Protein AF-A0A3C1IWG5-F1 (afdb_monomer)

Structure (mmCIF, N/CA/C/O backbone):
data_AF-A0A3C1IWG5-F1
#
_entry.id   AF-A0A3C1IWG5-F1
#
loop_
_atom_site.group_PDB
_atom_site.id
_atom_site.type_symbol
_atom_site.label_atom_id
_atom_site.label_alt_id
_atom_site.label_comp_id
_atom_site.label_asym_id
_atom_site.label_entity_id
_atom_site.label_seq_id
_atom_site.pdbx_PDB_ins_code
_atom_site.Cartn_x
_atom_site.Cartn_y
_atom_site.Cartn_z
_atom_site.occupancy
_atom_site.B_iso_or_equiv
_atom_site.auth_seq_id
_atom_site.auth_comp_id
_atom_site.auth_asym_id
_atom_site.auth_atom_id
_atom_site.pdbx_PDB_model_num
ATOM 1 N N . TYR A 1 1 ? -4.104 10.547 13.704 1.00 58.78 1 TYR A N 1
ATOM 2 C CA . TYR A 1 1 ? -3.253 9.460 13.173 1.00 58.78 1 TYR 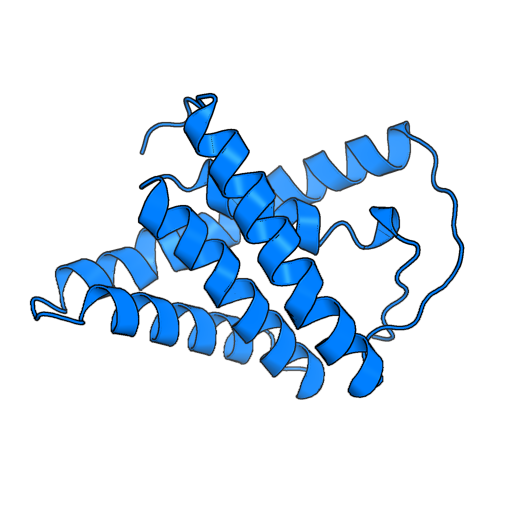A CA 1
ATOM 3 C C . TYR A 1 1 ? -1.861 9.579 13.776 1.00 58.78 1 TYR A C 1
ATOM 5 O O . TYR A 1 1 ? -1.406 10.699 13.954 1.00 58.78 1 TYR A O 1
ATOM 13 N N . THR A 1 2 ? -1.208 8.470 14.140 1.00 63.25 2 THR A N 1
ATOM 14 C CA . THR A 1 2 ? 0.189 8.490 14.616 1.00 63.25 2 THR A CA 1
ATOM 15 C C . THR A 1 2 ? 1.132 8.087 13.487 1.00 63.25 2 THR A C 1
ATOM 17 O O . THR A 1 2 ? 0.846 7.142 12.751 1.00 63.25 2 THR A O 1
ATOM 20 N N . PHE A 1 3 ? 2.248 8.803 13.368 1.00 70.25 3 PHE A N 1
ATOM 21 C CA . PHE A 1 3 ? 3.324 8.507 12.417 1.00 70.25 3 PHE A CA 1
ATOM 22 C C . PHE A 1 3 ? 4.405 7.597 13.021 1.00 70.25 3 PHE A C 1
ATOM 24 O O . PHE A 1 3 ? 5.320 7.177 12.319 1.00 70.25 3 PHE A O 1
ATOM 31 N N . ASN A 1 4 ? 4.295 7.252 14.309 1.00 82.56 4 ASN A N 1
ATOM 32 C CA . ASN A 1 4 ? 5.282 6.420 14.987 1.00 82.56 4 ASN A CA 1
ATOM 33 C C . ASN A 1 4 ? 5.183 4.976 14.496 1.00 82.56 4 ASN A C 1
ATOM 35 O O . ASN A 1 4 ? 4.190 4.287 14.757 1.00 82.56 4 ASN A O 1
ATOM 39 N N . LEU A 1 5 ? 6.230 4.517 13.817 1.00 89.31 5 LEU A N 1
ATOM 40 C CA . LEU A 1 5 ? 6.400 3.127 13.420 1.00 89.31 5 LEU A CA 1
ATOM 41 C C . LEU A 1 5 ? 7.056 2.336 14.547 1.00 89.31 5 LEU A C 1
ATOM 43 O O . LEU A 1 5 ? 8.046 2.760 15.138 1.00 89.31 5 LEU A O 1
ATOM 47 N N . ASN A 1 6 ? 6.515 1.157 14.828 1.00 93.00 6 ASN A N 1
ATOM 48 C CA . ASN A 1 6 ? 7.134 0.185 15.717 1.00 93.00 6 ASN A CA 1
ATOM 49 C C . ASN A 1 6 ? 7.491 -1.100 14.950 1.00 93.00 6 ASN A C 1
ATOM 51 O O . ASN A 1 6 ? 7.127 -1.296 13.789 1.00 93.00 6 ASN A O 1
ATOM 55 N N . LYS A 1 7 ? 8.189 -2.024 15.619 1.00 94.56 7 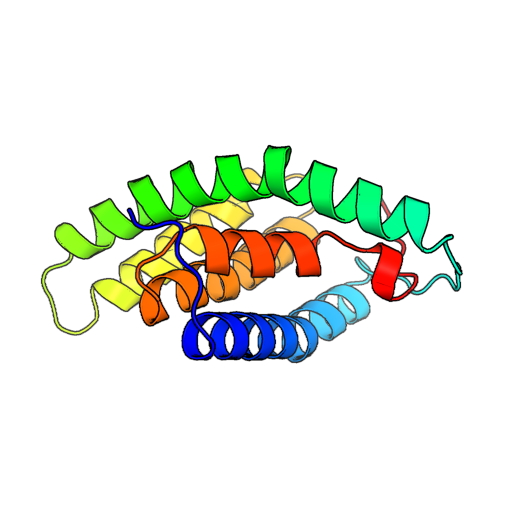LYS A N 1
ATOM 56 C CA . LYS A 1 7 ? 8.603 -3.301 15.014 1.00 94.56 7 LYS A CA 1
ATOM 57 C C . LYS A 1 7 ? 7.422 -4.141 14.504 1.00 94.56 7 LYS A C 1
ATOM 59 O O . LYS A 1 7 ? 7.587 -4.887 13.545 1.00 94.56 7 LYS A O 1
ATOM 64 N N . ARG A 1 8 ? 6.243 -4.048 15.132 1.00 95.62 8 ARG A N 1
ATOM 65 C CA . ARG A 1 8 ? 5.033 -4.756 14.685 1.00 95.62 8 ARG A CA 1
ATOM 66 C C . ARG A 1 8 ? 4.505 -4.162 13.381 1.00 95.62 8 ARG A C 1
ATOM 68 O O . ARG A 1 8 ? 4.152 -4.931 12.495 1.00 95.62 8 ARG A O 1
ATOM 75 N N . ASP A 1 9 ? 4.504 -2.840 13.243 1.00 96.56 9 ASP A N 1
ATOM 76 C CA . ASP A 1 9 ? 4.090 -2.173 12.005 1.00 96.56 9 ASP A CA 1
ATOM 77 C C . ASP A 1 9 ? 4.989 -2.593 10.837 1.00 96.56 9 ASP A C 1
ATOM 79 O O . ASP A 1 9 ? 4.483 -2.978 9.790 1.00 96.56 9 ASP A O 1
ATOM 83 N N . LEU A 1 10 ? 6.311 -2.623 11.041 1.00 96.62 10 LEU A N 1
ATOM 84 C CA . LEU A 1 10 ? 7.263 -3.066 10.015 1.00 96.62 10 LEU A CA 1
ATOM 85 C C . LEU A 1 10 ? 7.045 -4.528 9.604 1.00 96.62 10 LEU A C 1
ATOM 87 O O . LEU A 1 10 ? 7.087 -4.846 8.419 1.00 96.62 10 LEU A O 1
ATOM 91 N N . LYS A 1 11 ? 6.754 -5.420 10.562 1.00 97.62 11 LYS A N 1
ATOM 92 C CA . LYS A 1 11 ? 6.389 -6.813 10.251 1.00 97.62 11 LYS A CA 1
ATOM 93 C C . LYS A 1 11 ? 5.125 -6.891 9.397 1.00 97.62 11 LYS A C 1
ATOM 95 O O . LYS A 1 11 ? 5.074 -7.701 8.480 1.00 97.62 11 LYS A O 1
ATOM 100 N N . ILE A 1 12 ? 4.126 -6.056 9.688 1.00 98.00 12 ILE A N 1
ATOM 101 C CA . ILE A 1 12 ? 2.892 -5.990 8.898 1.00 98.00 12 ILE A CA 1
ATOM 102 C C . ILE A 1 12 ? 3.197 -5.480 7.486 1.00 98.00 12 ILE A C 1
ATOM 104 O O . ILE A 1 12 ? 2.732 -6.095 6.535 1.00 98.00 12 ILE A O 1
ATOM 108 N N . VAL A 1 13 ? 4.018 -4.434 7.333 1.00 97.75 13 VAL A N 1
ATOM 109 C CA . VAL A 1 13 ? 4.449 -3.939 6.012 1.00 97.75 13 VAL A CA 1
ATOM 110 C C . VAL A 1 13 ? 5.081 -5.063 5.193 1.00 97.75 13 VAL A C 1
ATOM 112 O O . VAL A 1 13 ? 4.642 -5.321 4.077 1.00 97.75 13 VAL A O 1
ATOM 115 N N . VAL A 1 14 ? 6.058 -5.776 5.761 1.00 97.31 14 VAL A N 1
ATOM 116 C CA . VAL A 1 14 ? 6.736 -6.884 5.071 1.00 97.31 14 VAL A CA 1
ATOM 117 C C . VAL A 1 14 ? 5.754 -8.000 4.716 1.00 97.31 14 VAL A C 1
ATOM 119 O O . VAL A 1 14 ? 5.748 -8.458 3.580 1.00 97.31 14 VAL A O 1
ATOM 122 N N . LEU A 1 15 ? 4.898 -8.420 5.651 1.00 98.31 15 LEU A N 1
ATOM 123 C CA . LEU A 1 15 ? 3.928 -9.491 5.414 1.00 98.31 15 LEU A CA 1
ATOM 124 C C . LEU A 1 15 ? 2.960 -9.145 4.276 1.00 98.31 15 LEU A C 1
ATOM 126 O O . LEU A 1 15 ? 2.722 -9.971 3.400 1.00 98.31 15 LEU A O 1
ATOM 130 N N . TYR A 1 16 ? 2.410 -7.931 4.283 1.00 98.25 16 TYR A N 1
ATOM 131 C CA . TYR A 1 16 ? 1.461 -7.487 3.266 1.00 98.25 16 TYR A CA 1
ATOM 132 C C . TYR A 1 16 ? 2.119 -7.268 1.910 1.00 98.25 16 TYR A C 1
ATOM 134 O O . TYR A 1 16 ? 1.532 -7.621 0.891 1.00 98.25 16 TYR A O 1
ATOM 142 N N . TYR A 1 17 ? 3.346 -6.753 1.893 1.00 96.81 17 TYR A N 1
ATOM 143 C CA . TYR A 1 17 ? 4.129 -6.645 0.673 1.00 96.81 17 TYR A CA 1
ATOM 144 C C . TYR A 1 17 ? 4.439 -8.017 0.064 1.00 96.81 17 TYR A C 1
ATOM 146 O O . TYR A 1 17 ? 4.185 -8.229 -1.117 1.00 96.81 17 TYR A O 1
ATOM 154 N N . LEU A 1 18 ? 4.920 -8.976 0.862 1.00 96.19 18 LEU A N 1
ATOM 155 C CA . LEU A 1 18 ? 5.183 -10.338 0.386 1.00 96.19 18 LEU A CA 1
ATOM 156 C C . LEU A 1 18 ? 3.898 -11.047 -0.052 1.00 96.19 18 LEU A C 1
ATOM 158 O O . LEU A 1 18 ? 3.903 -11.765 -1.048 1.00 96.19 18 LEU A O 1
ATOM 162 N N . GLY A 1 19 ? 2.792 -10.815 0.657 1.00 97.12 19 GLY A N 1
ATOM 163 C CA . GLY A 1 19 ? 1.475 -11.303 0.261 1.00 97.12 19 GLY A CA 1
ATOM 164 C C . GLY A 1 19 ? 1.041 -10.752 -1.098 1.00 97.12 19 GLY A C 1
ATOM 165 O O . GLY A 1 19 ? 0.590 -11.521 -1.944 1.00 97.12 19 GLY A O 1
ATOM 166 N N . PHE A 1 20 ? 1.230 -9.449 -1.337 1.00 95.75 20 PHE A N 1
ATOM 167 C CA . PHE A 1 20 ? 0.982 -8.865 -2.652 1.00 95.75 20 PHE A CA 1
ATOM 168 C C . PHE A 1 20 ? 1.920 -9.466 -3.693 1.00 95.75 20 PHE A C 1
ATOM 170 O O . PHE A 1 20 ? 1.448 -9.908 -4.730 1.00 95.75 20 PHE A O 1
ATOM 177 N N . ALA A 1 21 ? 3.224 -9.540 -3.425 1.00 93.75 21 ALA A N 1
ATOM 178 C CA . ALA A 1 21 ? 4.195 -10.092 -4.363 1.00 93.75 21 ALA A CA 1
ATOM 179 C C . ALA A 1 21 ? 3.827 -11.527 -4.786 1.00 93.75 21 ALA A C 1
ATOM 181 O O . ALA A 1 21 ? 3.905 -11.859 -5.964 1.00 93.75 21 ALA A O 1
ATOM 182 N N . ALA A 1 22 ? 3.339 -12.350 -3.855 1.00 95.44 22 ALA A N 1
ATOM 183 C CA . ALA A 1 22 ? 2.901 -13.718 -4.129 1.00 95.44 22 ALA A CA 1
ATOM 184 C C . ALA A 1 22 ? 1.628 -13.821 -4.994 1.00 95.44 22 ALA A C 1
ATOM 186 O O . ALA A 1 22 ? 1.383 -14.875 -5.575 1.00 95.44 22 ALA A O 1
ATOM 187 N N . VAL A 1 23 ? 0.813 -12.763 -5.083 1.00 95.69 23 VAL A N 1
ATOM 188 C CA . VAL A 1 23 ? -0.474 -12.774 -5.806 1.00 95.69 23 VAL A CA 1
ATOM 189 C C . VAL A 1 23 ? -0.450 -11.846 -7.022 1.00 95.69 23 VAL A C 1
ATOM 191 O O . VAL A 1 23 ? -0.726 -12.275 -8.140 1.00 95.69 23 VAL A O 1
ATOM 194 N N . GLY A 1 24 ? -0.100 -10.579 -6.817 1.00 93.19 24 GLY A N 1
ATOM 195 C CA . GLY A 1 24 ? -0.057 -9.532 -7.830 1.00 93.19 24 GLY A CA 1
ATOM 196 C C . GLY A 1 24 ? 1.009 -9.756 -8.900 1.00 93.19 24 GLY A C 1
ATOM 197 O O . GLY A 1 24 ? 0.717 -9.527 -10.069 1.00 93.19 24 GLY A O 1
ATOM 198 N N . ILE A 1 25 ? 2.205 -10.257 -8.550 1.00 91.25 25 ILE A N 1
ATOM 199 C CA . ILE A 1 25 ? 3.253 -10.512 -9.557 1.00 91.25 25 ILE A CA 1
ATOM 200 C C . ILE A 1 25 ? 2.840 -11.651 -10.503 1.00 91.25 25 ILE A C 1
ATOM 202 O O . ILE A 1 25 ? 2.837 -11.411 -11.712 1.00 91.25 25 ILE A O 1
ATOM 206 N N . PRO A 1 26 ? 2.427 -12.849 -10.028 1.00 92.50 26 PRO A N 1
ATOM 207 C CA . PRO A 1 26 ? 1.926 -13.889 -10.926 1.00 92.50 26 PRO A CA 1
ATOM 208 C C . PRO A 1 26 ? 0.729 -13.425 -11.757 1.00 92.50 26 PRO A C 1
ATOM 210 O O . PRO A 1 26 ? 0.697 -13.660 -12.961 1.00 92.50 26 PRO A O 1
ATOM 213 N N . LEU A 1 27 ? -0.231 -12.724 -11.144 1.00 93.06 27 LEU A N 1
ATOM 214 C CA . LEU A 1 27 ? -1.403 -12.206 -11.849 1.00 93.06 27 LEU A CA 1
ATOM 215 C C . LEU A 1 27 ? -1.016 -11.225 -12.963 1.00 93.06 27 LEU A C 1
ATOM 217 O O . LEU A 1 27 ? -1.537 -11.311 -14.075 1.00 93.06 27 LEU A O 1
ATOM 221 N N . GLY A 1 28 ? -0.089 -10.309 -12.689 1.00 91.94 28 GLY A N 1
ATOM 222 C CA . GLY A 1 28 ? 0.392 -9.352 -13.678 1.00 91.94 28 GLY A CA 1
ATOM 223 C C . GLY A 1 28 ? 1.188 -10.022 -14.791 1.00 91.94 28 GLY A C 1
ATOM 224 O O . GLY A 1 28 ? 1.024 -9.665 -15.953 1.00 91.94 28 GLY A O 1
ATOM 225 N N . TYR A 1 29 ? 1.993 -11.031 -14.461 1.00 90.81 29 TYR A N 1
ATOM 226 C CA . TYR A 1 29 ? 2.766 -11.780 -15.448 1.00 90.81 29 TYR A CA 1
ATOM 227 C C . TYR A 1 29 ? 1.863 -12.608 -16.374 1.00 90.81 29 TYR A C 1
ATOM 229 O O . TYR A 1 29 ? 1.934 -12.473 -17.592 1.00 90.81 29 TYR A O 1
ATOM 237 N N . PHE A 1 30 ? 0.950 -13.413 -15.818 1.00 93.38 30 PHE A N 1
ATOM 238 C CA . PHE A 1 30 ? 0.062 -14.268 -16.615 1.00 93.38 30 PHE A CA 1
ATOM 239 C C . PHE A 1 30 ? -1.001 -13.489 -17.401 1.00 93.38 30 PHE A C 1
ATOM 241 O O . PHE A 1 30 ? -1.490 -13.985 -18.412 1.00 93.38 30 PHE A O 1
ATOM 248 N N . SER A 1 31 ? -1.342 -12.267 -16.980 1.00 92.19 31 SER A N 1
ATOM 249 C CA . SER A 1 31 ? -2.192 -11.360 -17.769 1.00 92.19 31 SER A CA 1
ATOM 250 C C . SER A 1 31 ? -1.428 -10.603 -18.867 1.00 92.19 31 SER A C 1
ATOM 252 O O . SER A 1 31 ? -2.043 -9.889 -19.663 1.00 92.19 31 SER A O 1
ATOM 254 N N . GLY A 1 32 ? -0.097 -10.734 -18.922 1.00 89.50 32 GLY A N 1
ATOM 255 C CA . GLY A 1 32 ? 0.764 -10.013 -19.860 1.00 89.50 32 GLY A CA 1
ATOM 256 C C . GLY A 1 32 ? 0.867 -8.512 -19.574 1.00 89.50 32 GLY A C 1
ATOM 257 O O . GLY A 1 32 ? 1.091 -7.734 -20.496 1.00 89.50 32 GLY A O 1
ATOM 258 N N . TYR A 1 33 ? 0.615 -8.091 -18.332 1.00 88.00 33 TYR A N 1
ATOM 259 C CA . TYR A 1 33 ? 0.780 -6.701 -17.896 1.00 88.00 33 TYR A CA 1
ATOM 260 C C . TYR A 1 33 ? 2.200 -6.438 -17.371 1.00 88.00 33 TYR A C 1
ATOM 262 O O . TYR A 1 33 ? 2.782 -5.388 -17.621 1.00 88.00 33 TYR A O 1
ATOM 270 N N . ILE A 1 34 ? 2.771 -7.414 -16.659 1.00 87.38 34 ILE A N 1
ATOM 271 C CA . ILE A 1 34 ? 4.135 -7.371 -16.123 1.00 87.38 34 ILE A CA 1
ATOM 272 C C . ILE A 1 34 ? 5.068 -8.163 -17.035 1.00 87.38 34 ILE A C 1
ATOM 274 O O . ILE A 1 34 ? 4.842 -9.347 -17.286 1.00 87.38 34 ILE A O 1
ATOM 278 N N . HIS A 1 35 ? 6.167 -7.531 -17.437 1.00 81.12 35 HIS A N 1
ATOM 279 C CA . HIS A 1 35 ? 7.302 -8.182 -18.076 1.00 81.12 35 HIS A CA 1
ATOM 280 C C . HIS A 1 35 ? 8.555 -7.997 -17.221 1.00 81.12 35 HIS A C 1
ATOM 282 O O . HIS A 1 35 ? 8.723 -6.996 -16.526 1.00 81.12 35 HIS A O 1
ATOM 288 N N . PHE A 1 36 ? 9.444 -8.984 -17.251 1.00 80.81 36 PHE A N 1
ATOM 289 C CA . PHE A 1 36 ? 10.705 -8.909 -16.526 1.00 80.81 36 PHE A CA 1
ATOM 290 C C . PHE A 1 36 ? 11.801 -8.398 -17.462 1.00 80.81 36 PHE A C 1
ATOM 292 O O . PHE A 1 36 ? 12.120 -9.032 -18.464 1.00 80.81 36 PHE A O 1
ATOM 299 N N . GLU A 1 37 ? 12.382 -7.263 -17.103 1.00 73.50 37 GLU A N 1
ATOM 300 C CA . GLU A 1 37 ? 13.538 -6.642 -17.732 1.00 73.50 37 GLU A CA 1
ATOM 301 C C . GLU A 1 37 ? 14.656 -6.502 -16.701 1.00 73.50 37 GLU A C 1
ATOM 303 O O . GLU A 1 37 ? 14.525 -5.801 -15.700 1.00 73.50 37 GLU A O 1
ATOM 308 N N . PHE A 1 38 ? 15.797 -7.145 -16.928 1.00 71.56 38 PHE A N 1
ATOM 309 C CA . PHE A 1 38 ? 16.887 -7.082 -15.961 1.00 71.56 38 PHE A CA 1
ATOM 310 C C . PHE A 1 38 ? 17.608 -5.727 -16.027 1.00 71.56 38 PHE A C 1
ATOM 312 O O . PHE A 1 38 ? 18.474 -5.503 -16.872 1.00 71.56 38 PHE A O 1
ATOM 319 N N . ILE A 1 39 ? 17.254 -4.825 -15.109 1.00 74.00 39 ILE A N 1
ATOM 320 C CA . ILE A 1 39 ? 17.899 -3.523 -14.917 1.00 74.00 39 ILE A CA 1
ATOM 321 C C . ILE A 1 39 ? 18.407 -3.458 -13.478 1.00 74.00 39 ILE A C 1
ATOM 323 O O . ILE A 1 39 ? 17.637 -3.644 -12.538 1.00 74.00 39 ILE A O 1
ATOM 327 N N . LEU A 1 40 ? 19.698 -3.163 -13.303 1.00 80.00 40 LEU A N 1
ATOM 328 C CA . LEU A 1 40 ? 20.313 -2.918 -11.997 1.00 80.00 40 LEU A CA 1
ATOM 329 C C . LEU A 1 40 ? 20.466 -1.403 -11.778 1.00 80.00 40 LEU A C 1
ATOM 331 O O . LEU A 1 40 ? 21.494 -0.833 -12.154 1.00 80.00 40 LEU A O 1
ATOM 335 N N . PRO A 1 41 ? 19.453 -0.716 -11.218 1.00 81.81 41 PRO A N 1
ATOM 336 C CA . PRO A 1 41 ? 19.553 0.707 -10.916 1.00 81.81 41 PRO A CA 1
ATOM 337 C C . PRO A 1 41 ? 20.568 0.965 -9.798 1.00 81.81 41 PRO A C 1
ATOM 339 O O . PRO A 1 41 ? 20.819 0.116 -8.940 1.00 81.81 41 PRO A O 1
ATOM 342 N N . SER A 1 42 ? 21.113 2.180 -9.754 1.00 88.69 42 SER A N 1
ATOM 343 C CA . SER A 1 42 ? 21.965 2.582 -8.637 1.00 88.69 42 SER A CA 1
ATOM 344 C C . SER A 1 42 ? 21.167 2.629 -7.318 1.00 88.69 42 SER A C 1
ATOM 346 O O . SER A 1 42 ? 19.980 2.979 -7.318 1.00 88.69 42 SER A O 1
ATOM 348 N N . PRO A 1 43 ? 21.803 2.361 -6.161 1.00 89.06 43 PRO A N 1
ATOM 349 C CA . PRO A 1 43 ? 21.136 2.469 -4.862 1.00 89.06 43 PRO A CA 1
ATOM 350 C C . PRO A 1 43 ? 20.545 3.859 -4.588 1.00 89.06 43 PRO A C 1
ATOM 352 O O . PRO A 1 43 ? 19.480 3.977 -3.983 1.00 89.06 43 PRO A O 1
ATOM 355 N N . SER A 1 44 ? 21.202 4.922 -5.068 1.00 91.31 44 SER A N 1
ATOM 356 C CA . SER A 1 44 ? 20.703 6.295 -4.942 1.00 91.31 44 SER A CA 1
ATOM 357 C C . SER A 1 44 ? 19.420 6.515 -5.741 1.00 91.31 44 SER A C 1
ATOM 359 O O . SER A 1 44 ? 18.490 7.136 -5.233 1.00 91.31 44 SER A O 1
ATOM 361 N N . PHE A 1 45 ? 19.328 5.958 -6.951 1.00 89.94 45 PHE A N 1
ATOM 362 C CA . PHE A 1 45 ? 18.121 6.033 -7.769 1.00 89.94 45 PHE A CA 1
ATOM 363 C C . PHE A 1 45 ? 16.945 5.306 -7.109 1.00 89.94 45 PHE A C 1
ATOM 365 O O . PHE A 1 45 ? 15.836 5.842 -7.059 1.00 89.94 45 PHE A O 1
ATOM 372 N N . VAL A 1 46 ? 17.191 4.115 -6.553 1.00 89.75 46 VAL A N 1
ATOM 373 C CA . VAL A 1 46 ? 16.192 3.349 -5.792 1.00 89.75 46 VAL A CA 1
ATOM 374 C C . VAL A 1 46 ? 15.693 4.152 -4.592 1.00 89.75 46 VAL A C 1
ATOM 376 O O . VAL A 1 46 ? 14.486 4.318 -4.425 1.00 89.75 46 VAL A O 1
ATOM 379 N N . LEU A 1 47 ? 16.608 4.708 -3.793 1.00 91.75 47 LEU A N 1
ATOM 380 C CA . LEU A 1 47 ? 16.262 5.500 -2.614 1.00 91.75 47 LEU A CA 1
ATOM 381 C C . LEU A 1 47 ? 15.456 6.756 -2.977 1.00 91.75 47 LEU A C 1
ATOM 383 O O . LEU A 1 47 ? 14.422 7.024 -2.367 1.00 91.75 47 LEU A O 1
ATOM 387 N N . MET A 1 48 ? 15.892 7.509 -3.990 1.00 92.81 48 MET A N 1
ATOM 388 C CA . MET A 1 48 ? 15.179 8.704 -4.452 1.00 92.81 48 MET A CA 1
ATOM 389 C C . MET A 1 48 ? 13.790 8.368 -5.002 1.00 92.81 48 MET A C 1
ATOM 391 O O . MET A 1 48 ? 12.832 9.090 -4.729 1.00 92.81 48 MET A O 1
ATOM 395 N N . SER A 1 49 ? 13.665 7.259 -5.735 1.00 91.56 49 SER A N 1
ATOM 396 C CA . SER A 1 49 ? 12.378 6.777 -6.243 1.00 91.56 49 SER A CA 1
ATOM 397 C C . SER A 1 49 ? 11.438 6.404 -5.099 1.00 91.56 49 SER A C 1
ATOM 399 O O . SER A 1 49 ? 10.287 6.833 -5.106 1.00 91.56 49 SER A O 1
ATOM 401 N N . ALA A 1 50 ? 11.934 5.688 -4.085 1.00 93.50 50 ALA A N 1
ATOM 402 C CA . ALA A 1 50 ? 11.154 5.319 -2.907 1.00 93.50 50 ALA A CA 1
ATOM 403 C C . ALA A 1 50 ? 10.634 6.558 -2.166 1.00 93.50 50 ALA A C 1
ATOM 405 O O . ALA A 1 50 ? 9.451 6.632 -1.850 1.00 93.50 50 ALA A O 1
ATOM 406 N N . ILE A 1 51 ? 11.492 7.560 -1.943 1.00 95.25 51 ILE A N 1
ATOM 407 C CA . ILE A 1 51 ? 11.104 8.816 -1.286 1.00 95.25 51 ILE A CA 1
ATOM 408 C C . ILE A 1 51 ? 10.047 9.559 -2.111 1.00 95.25 51 ILE A C 1
ATOM 410 O O . ILE A 1 51 ? 9.046 10.010 -1.557 1.00 95.25 51 ILE A O 1
ATOM 414 N N . ARG A 1 52 ? 10.242 9.671 -3.431 1.00 95.00 52 ARG A N 1
ATOM 415 C CA . ARG A 1 52 ? 9.301 10.354 -4.329 1.00 95.00 52 ARG A CA 1
ATOM 416 C C . ARG A 1 52 ? 7.936 9.671 -4.350 1.00 95.00 52 ARG A C 1
ATOM 418 O O . ARG A 1 52 ? 6.926 10.358 -4.241 1.00 95.00 52 ARG A O 1
ATOM 425 N N . ILE A 1 53 ? 7.907 8.347 -4.494 1.00 94.69 53 ILE A N 1
ATOM 426 C CA . ILE A 1 53 ? 6.669 7.557 -4.503 1.00 94.69 53 ILE A CA 1
ATOM 427 C C . ILE A 1 53 ? 5.971 7.674 -3.147 1.00 94.69 53 ILE A C 1
ATOM 429 O O . ILE A 1 53 ? 4.780 7.969 -3.098 1.00 94.69 53 ILE A O 1
ATOM 433 N N . PHE A 1 54 ? 6.722 7.529 -2.052 1.00 95.94 54 PHE A N 1
ATOM 434 C CA . PHE A 1 54 ? 6.173 7.624 -0.706 1.00 95.94 54 PHE A CA 1
ATOM 435 C C . PHE A 1 54 ? 5.530 8.987 -0.445 1.00 95.94 54 PHE A C 1
ATOM 437 O O . PHE A 1 54 ? 4.383 9.046 -0.020 1.00 95.94 54 PHE A O 1
ATOM 444 N N . LEU A 1 55 ? 6.247 10.084 -0.708 1.00 93.38 55 LEU A N 1
ATOM 445 C CA . LEU A 1 55 ? 5.783 11.437 -0.383 1.00 93.38 55 LEU A CA 1
ATOM 446 C C . LEU A 1 55 ? 4.726 11.985 -1.346 1.00 93.38 55 LEU A C 1
ATOM 448 O O . LEU A 1 55 ? 4.056 12.954 -0.993 1.00 93.38 55 LEU A O 1
ATOM 452 N N . SER A 1 56 ? 4.596 11.416 -2.546 1.00 90.12 56 SER A N 1
ATOM 453 C CA . SER A 1 56 ? 3.643 11.883 -3.551 1.00 90.12 56 SER A CA 1
ATOM 454 C C . SER A 1 56 ? 2.465 10.911 -3.694 1.00 90.12 56 SER A C 1
ATOM 456 O O . SER A 1 56 ? 1.549 11.044 -2.879 1.00 90.12 56 SER A O 1
ATOM 458 N N . PRO A 1 57 ? 2.431 9.956 -4.644 1.00 91.50 57 PRO A N 1
ATOM 459 C CA . PRO A 1 57 ? 1.224 9.167 -4.876 1.00 91.50 57 PRO A CA 1
ATOM 460 C C . PRO A 1 57 ? 0.832 8.347 -3.646 1.00 91.50 57 PRO A C 1
ATOM 462 O O . PRO A 1 57 ? -0.295 8.463 -3.173 1.00 91.50 57 PRO A O 1
ATOM 465 N N . ALA A 1 58 ? 1.772 7.616 -3.038 1.00 95.75 58 ALA A N 1
ATOM 466 C CA . ALA A 1 58 ? 1.431 6.654 -1.998 1.00 95.75 58 ALA A CA 1
ATOM 467 C C . ALA A 1 58 ? 0.815 7.328 -0.763 1.00 95.75 58 ALA A C 1
ATOM 469 O O . ALA A 1 58 ? -0.269 6.949 -0.328 1.00 95.75 58 ALA A O 1
ATOM 470 N N . LEU A 1 59 ? 1.455 8.349 -0.183 1.00 96.25 59 LEU A N 1
ATOM 471 C CA . LEU A 1 59 ? 0.901 8.984 1.015 1.00 96.25 59 LEU A CA 1
ATOM 472 C C . LEU A 1 59 ? -0.434 9.688 0.733 1.00 96.25 59 LEU A C 1
ATOM 474 O O . LEU A 1 59 ? -1.353 9.571 1.543 1.00 96.25 59 LEU A O 1
ATOM 478 N N . VAL A 1 60 ? -0.557 10.396 -0.394 1.00 96.81 60 VAL A N 1
ATOM 479 C CA . VAL A 1 60 ? -1.785 11.131 -0.743 1.00 96.81 60 VAL A CA 1
ATOM 480 C C . VAL A 1 60 ? -2.942 10.166 -0.988 1.00 96.81 60 VAL A C 1
ATOM 482 O O . VAL A 1 60 ? -4.017 10.329 -0.406 1.00 96.81 60 VAL A O 1
ATOM 485 N N . GLU A 1 61 ? -2.721 9.128 -1.788 1.00 97.94 61 GLU A N 1
ATOM 486 C CA . GLU A 1 61 ? -3.745 8.137 -2.094 1.00 97.94 61 GLU A CA 1
ATOM 487 C C . GLU A 1 61 ? -4.146 7.353 -0.844 1.00 97.94 61 GLU A C 1
ATOM 489 O O . GLU A 1 61 ? -5.337 7.211 -0.564 1.00 97.94 61 GLU A O 1
ATOM 494 N N . GLU A 1 62 ? -3.198 6.921 -0.011 1.00 97.88 62 GLU A N 1
ATOM 495 C CA . GLU A 1 62 ? -3.544 6.210 1.220 1.00 97.88 62 GLU A CA 1
ATOM 496 C C . GLU A 1 62 ? -4.322 7.091 2.212 1.00 97.88 62 GLU A C 1
ATOM 498 O O . GLU A 1 62 ? -5.237 6.603 2.880 1.00 97.88 62 GLU A O 1
ATOM 503 N N . ILE A 1 63 ? -4.053 8.400 2.283 1.00 97.56 63 ILE A N 1
ATOM 504 C CA . ILE A 1 63 ? -4.886 9.324 3.071 1.00 97.56 63 ILE A CA 1
ATOM 505 C C . ILE A 1 63 ? -6.331 9.318 2.553 1.00 97.56 63 ILE A C 1
ATOM 507 O O . ILE A 1 63 ? -7.261 9.179 3.352 1.00 97.56 63 ILE A O 1
ATOM 511 N N . ILE A 1 64 ? -6.530 9.427 1.239 1.00 97.94 64 ILE A N 1
ATOM 512 C CA . ILE A 1 64 ? -7.860 9.491 0.618 1.00 97.94 64 ILE A CA 1
ATOM 513 C C . ILE A 1 64 ? -8.596 8.157 0.775 1.00 97.94 64 ILE A C 1
ATOM 515 O O . ILE A 1 64 ? -9.692 8.092 1.335 1.00 97.94 64 ILE A O 1
ATOM 519 N N . PHE A 1 65 ? -8.001 7.064 0.317 1.00 98.31 65 PHE A N 1
ATOM 520 C CA . PHE A 1 65 ? -8.683 5.779 0.264 1.00 98.31 65 PHE A CA 1
ATOM 521 C C . PHE A 1 65 ? -8.780 5.119 1.637 1.00 98.31 65 PHE A C 1
ATOM 523 O O . PHE A 1 65 ? -9.814 4.529 1.945 1.00 98.31 65 PHE A O 1
ATOM 530 N N . ARG A 1 66 ? -7.741 5.194 2.481 1.00 97.69 66 ARG A N 1
ATOM 531 C CA . ARG A 1 66 ? -7.694 4.435 3.747 1.00 97.69 66 ARG A CA 1
ATOM 532 C C . ARG A 1 66 ? -8.117 5.325 4.904 1.00 97.69 66 ARG A C 1
ATOM 534 O O . ARG A 1 66 ? -8.966 4.926 5.701 1.00 97.69 66 ARG A O 1
ATOM 541 N N . GLY A 1 67 ? -7.589 6.547 4.948 1.00 96.19 67 GLY A N 1
ATOM 542 C CA . GLY A 1 67 ? -7.911 7.535 5.977 1.00 96.19 67 GLY A CA 1
ATOM 543 C C . GLY A 1 67 ? -9.328 8.105 5.880 1.00 96.19 67 GLY A C 1
ATOM 544 O O . GLY A 1 67 ? -9.971 8.286 6.918 1.00 96.19 67 GLY A O 1
ATOM 545 N N . LEU A 1 68 ? -9.831 8.357 4.665 1.00 96.88 68 LEU A N 1
ATOM 546 C CA . LEU A 1 68 ? -11.187 8.877 4.457 1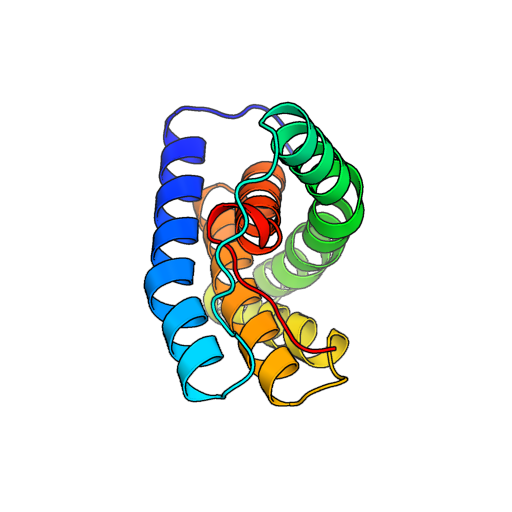.00 96.88 68 LEU A CA 1
ATOM 547 C C . LEU A 1 68 ? -12.165 7.761 4.083 1.00 96.88 68 LEU A C 1
ATOM 549 O O . LEU A 1 68 ? -13.039 7.436 4.882 1.00 96.88 68 LEU A O 1
ATOM 553 N N . PHE A 1 69 ? -12.022 7.145 2.908 1.00 97.94 69 PHE A N 1
ATOM 554 C CA . PHE A 1 69 ? -13.075 6.293 2.344 1.00 97.94 69 PHE A CA 1
ATOM 555 C C . PHE A 1 69 ? -13.284 4.977 3.114 1.00 97.94 69 PHE A C 1
ATOM 557 O O . PHE A 1 69 ? -14.370 4.722 3.636 1.00 97.94 69 PHE A O 1
ATOM 564 N N . GLN A 1 70 ? -12.243 4.152 3.256 1.00 98.38 70 GLN A N 1
ATOM 565 C CA . GLN A 1 70 ? -12.309 2.877 3.976 1.00 98.38 70 GLN A CA 1
ATOM 566 C C . GLN A 1 70 ? -12.651 3.086 5.456 1.00 98.38 70 GLN A C 1
ATOM 568 O O . GLN A 1 70 ? -13.432 2.321 6.024 1.00 98.38 70 GLN A O 1
ATOM 573 N N . ASN A 1 71 ? -12.089 4.119 6.089 1.00 97.31 71 ASN A N 1
ATOM 574 C CA . ASN A 1 71 ? -12.388 4.468 7.475 1.00 97.31 71 ASN A CA 1
ATOM 575 C C . ASN A 1 71 ? -13.857 4.883 7.660 1.00 97.31 71 ASN A C 1
ATOM 577 O O . ASN A 1 71 ? -14.527 4.366 8.552 1.00 97.31 71 ASN A O 1
ATOM 581 N N . TYR A 1 72 ? -14.380 5.751 6.788 1.00 97.75 72 TYR A N 1
ATOM 582 C CA . TYR A 1 72 ? -15.787 6.154 6.796 1.00 97.75 72 TYR A CA 1
ATOM 583 C C . TYR A 1 72 ? -16.717 4.948 6.629 1.00 97.75 72 TYR A C 1
ATOM 585 O O . TYR A 1 72 ? -17.638 4.757 7.425 1.00 97.75 72 TYR A O 1
ATOM 593 N N . LEU A 1 73 ? -16.447 4.082 5.646 1.00 97.81 73 LEU A N 1
ATOM 594 C CA . LEU A 1 73 ? -17.230 2.863 5.439 1.00 97.81 73 LEU A CA 1
ATOM 595 C C . LEU A 1 73 ? -17.141 1.909 6.634 1.00 97.81 73 LEU A C 1
ATOM 597 O O . LEU A 1 73 ? -18.149 1.324 7.014 1.00 97.81 73 LEU A O 1
ATOM 601 N N . THR A 1 74 ? -15.972 1.788 7.269 1.00 96.88 74 THR A N 1
ATOM 602 C CA . THR A 1 74 ? -15.799 0.960 8.474 1.00 96.88 74 THR A CA 1
ATOM 603 C C . THR A 1 74 ? -16.669 1.462 9.627 1.00 96.88 74 THR A C 1
ATOM 605 O O . THR A 1 74 ? -17.249 0.652 10.340 1.00 96.88 74 THR A O 1
ATOM 608 N N . GLN A 1 75 ? -16.795 2.782 9.798 1.00 95.38 75 GLN A N 1
ATOM 609 C CA . GLN A 1 75 ? -17.656 3.379 10.826 1.00 95.38 75 GLN A CA 1
ATOM 610 C C . GLN A 1 75 ? -19.147 3.238 10.492 1.00 95.38 75 GLN A C 1
ATOM 612 O O . GLN A 1 75 ? -19.964 3.019 11.383 1.00 95.38 75 GLN A O 1
ATOM 617 N N . LYS A 1 76 ? -19.510 3.335 9.207 1.00 97.00 76 LYS A N 1
ATOM 618 C CA . LYS A 1 76 ? -20.899 3.201 8.744 1.00 97.00 76 LYS A CA 1
ATOM 619 C C . LYS A 1 76 ? -21.397 1.755 8.782 1.00 97.00 76 LYS A C 1
ATOM 621 O O . LYS A 1 76 ? -22.557 1.503 9.100 1.00 97.00 76 LYS A O 1
ATOM 626 N N . PHE A 1 77 ? -20.540 0.796 8.448 1.00 95.94 77 PHE A N 1
ATOM 627 C CA . PHE A 1 77 ? -20.877 -0.623 8.396 1.00 95.94 77 PHE A CA 1
ATOM 628 C C . PHE A 1 77 ? -20.727 -1.286 9.770 1.00 95.94 77 PHE A C 1
ATOM 630 O O . PHE A 1 77 ? -19.803 -2.059 10.015 1.00 95.94 77 PHE A O 1
A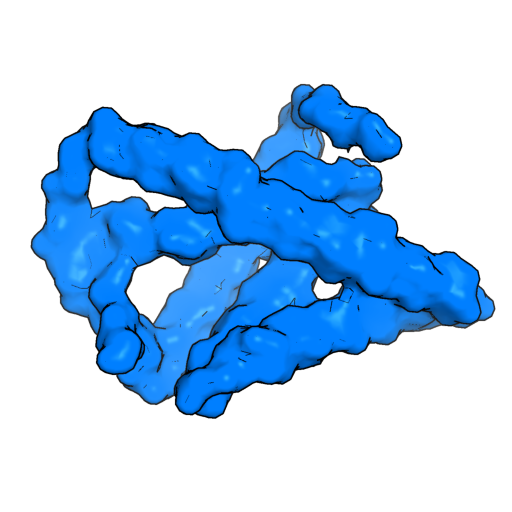TOM 637 N N . ASN A 1 78 ? -21.677 -1.014 10.665 1.00 91.19 78 ASN A N 1
ATOM 638 C CA . ASN A 1 78 ? -21.691 -1.573 12.017 1.00 91.19 78 ASN A CA 1
ATOM 639 C C . ASN A 1 78 ? -22.329 -2.978 12.076 1.00 91.19 78 ASN A C 1
ATOM 641 O O . ASN A 1 78 ? -23.362 -3.191 12.706 1.00 91.19 78 ASN A O 1
ATOM 645 N N . PHE A 1 79 ? -21.737 -3.944 11.373 1.00 93.81 79 PHE A N 1
ATOM 646 C CA . PHE A 1 79 ? -22.138 -5.355 11.408 1.00 93.81 79 PHE A CA 1
ATOM 647 C C . PHE A 1 79 ? -20.910 -6.272 11.321 1.00 93.81 79 PHE A C 1
ATOM 649 O O . PHE A 1 79 ? -19.815 -5.824 10.981 1.00 93.81 79 PHE A O 1
ATOM 656 N N . LYS A 1 80 ? -21.087 -7.574 11.596 1.00 91.31 80 LYS A N 1
ATOM 657 C CA . LYS A 1 80 ? -20.004 -8.570 11.771 1.00 91.31 80 LYS A CA 1
ATOM 658 C C . LYS A 1 80 ? -18.893 -8.532 10.703 1.00 91.31 80 LYS A C 1
ATOM 660 O O . LYS A 1 80 ? -17.734 -8.756 11.032 1.00 91.31 80 LYS A O 1
ATOM 665 N N . HIS A 1 81 ? -19.226 -8.234 9.447 1.00 95.00 81 HIS A N 1
ATOM 666 C CA . HIS A 1 81 ? -18.276 -8.200 8.324 1.00 95.00 81 HIS A CA 1
ATOM 667 C C . HIS A 1 81 ? -18.108 -6.805 7.701 1.00 95.00 81 HIS A C 1
ATOM 669 O O . HIS A 1 81 ? -17.537 -6.675 6.620 1.00 95.00 81 HIS A O 1
ATOM 675 N N . GLY A 1 82 ? -18.571 -5.747 8.369 1.00 96.06 82 GLY A N 1
ATOM 676 C CA . GLY A 1 82 ? -18.576 -4.394 7.814 1.00 96.06 82 GLY A CA 1
ATOM 677 C C . GLY A 1 82 ? -17.186 -3.855 7.486 1.00 96.06 82 GLY A C 1
ATOM 678 O O . GLY A 1 82 ? -16.989 -3.230 6.447 1.00 96.06 82 GLY A O 1
ATOM 679 N N . ARG A 1 83 ? -16.183 -4.194 8.302 1.00 96.25 83 ARG A N 1
ATOM 680 C CA . ARG A 1 83 ? -14.781 -3.831 8.046 1.00 96.25 83 ARG A CA 1
ATOM 681 C C . ARG A 1 83 ? -14.210 -4.497 6.790 1.00 96.25 83 ARG A C 1
ATOM 683 O O . ARG A 1 83 ? -13.437 -3.871 6.070 1.00 96.25 83 ARG A O 1
ATOM 690 N N . LEU A 1 84 ? -14.596 -5.747 6.525 1.00 97.19 84 LEU A N 1
ATOM 691 C CA . LEU A 1 84 ? -14.203 -6.456 5.306 1.00 97.19 84 LEU A CA 1
ATOM 692 C C . LEU A 1 84 ? -14.897 -5.847 4.085 1.00 97.19 84 LEU A C 1
ATOM 694 O O . LEU A 1 84 ? -14.246 -5.618 3.072 1.00 97.19 84 LEU A O 1
ATOM 698 N N . LEU A 1 85 ? -16.186 -5.513 4.196 1.00 97.94 85 LEU A N 1
ATOM 699 C CA . LEU A 1 85 ? -16.900 -4.830 3.119 1.00 97.94 85 LEU A CA 1
ATOM 700 C C . LEU A 1 85 ? -16.276 -3.460 2.815 1.00 97.94 85 LEU A C 1
ATOM 702 O O . LEU A 1 85 ? -16.062 -3.136 1.656 1.00 97.94 85 LEU A O 1
ATOM 706 N N . ALA A 1 86 ? -15.912 -2.687 3.841 1.00 98.19 86 ALA A N 1
ATOM 707 C CA . ALA A 1 86 ? -15.217 -1.413 3.673 1.00 98.19 86 ALA A CA 1
ATOM 708 C C . ALA A 1 86 ? -13.876 -1.568 2.936 1.00 98.19 86 ALA A C 1
ATOM 710 O O . ALA A 1 86 ? -13.577 -0.774 2.046 1.00 98.19 86 ALA A O 1
ATOM 711 N N . LEU A 1 87 ? -13.090 -2.597 3.283 1.00 98.56 87 LEU A N 1
ATOM 712 C CA . LEU A 1 87 ? -11.840 -2.931 2.594 1.00 98.56 87 LEU A CA 1
ATOM 713 C C . LEU A 1 87 ? -12.080 -3.231 1.113 1.00 98.56 87 LEU A C 1
ATOM 715 O O . LEU A 1 87 ? -11.421 -2.642 0.258 1.00 98.56 87 LEU A O 1
ATOM 719 N N . VAL A 1 88 ? -13.016 -4.136 0.816 1.00 98.50 88 VAL A N 1
ATOM 720 C CA . VAL A 1 88 ? -13.314 -4.551 -0.561 1.00 98.50 88 VAL A CA 1
ATOM 721 C C . VAL A 1 88 ? -13.823 -3.362 -1.369 1.00 98.50 88 VAL A C 1
ATOM 723 O O . VAL A 1 88 ? -13.288 -3.097 -2.438 1.00 98.50 88 VAL A O 1
ATOM 726 N N . SER A 1 89 ? -14.769 -2.584 -0.842 1.00 98.31 89 SER A N 1
ATOM 727 C CA . SER A 1 89 ? -15.304 -1.404 -1.528 1.00 98.31 89 SER A CA 1
ATOM 728 C C . SER A 1 89 ? -14.233 -0.350 -1.814 1.00 98.31 89 SER A C 1
ATOM 730 O O . SER A 1 89 ? -14.189 0.186 -2.918 1.00 98.31 89 SER A O 1
ATOM 732 N N . ALA A 1 90 ? -13.351 -0.061 -0.850 1.00 98.31 90 ALA A N 1
ATOM 733 C CA . ALA A 1 90 ? -12.247 0.877 -1.053 1.00 98.31 90 ALA A CA 1
ATOM 734 C C . ALA A 1 90 ? -11.248 0.376 -2.102 1.00 98.31 90 ALA A C 1
ATOM 736 O O . ALA A 1 90 ? -10.767 1.160 -2.912 1.00 98.31 90 ALA A O 1
ATOM 737 N N . SER A 1 91 ? -10.978 -0.930 -2.116 1.00 98.44 91 SER A N 1
ATOM 738 C CA . SER A 1 91 ? -10.043 -1.553 -3.057 1.00 98.44 91 SER A CA 1
ATOM 739 C C . SER A 1 91 ? -10.616 -1.623 -4.473 1.00 98.44 91 SER A C 1
ATOM 741 O O . SER A 1 91 ? -9.914 -1.333 -5.434 1.00 98.44 91 SER A O 1
ATOM 743 N N . VAL A 1 92 ? -11.910 -1.927 -4.614 1.00 98.31 92 VAL A N 1
ATOM 744 C CA . VAL A 1 92 ? -12.616 -1.879 -5.903 1.00 98.31 92 VAL A CA 1
ATOM 745 C C . VAL A 1 92 ? -12.620 -0.457 -6.452 1.00 98.31 92 VAL A C 1
ATOM 747 O O . VAL A 1 92 ? -12.260 -0.261 -7.608 1.00 98.31 92 VAL A O 1
ATOM 750 N N . LEU A 1 93 ? -12.966 0.541 -5.629 1.00 98.12 93 LEU A N 1
ATOM 751 C CA . LEU A 1 93 ? -12.93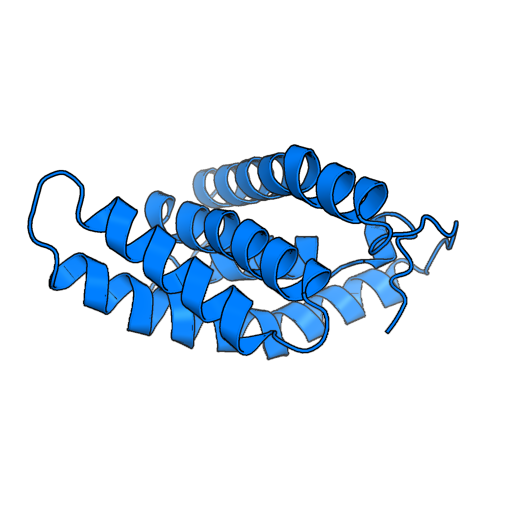2 1.941 -6.053 1.00 98.12 93 LEU A CA 1
ATOM 752 C C . LEU A 1 93 ? -11.518 2.368 -6.467 1.00 98.12 93 LEU A C 1
ATOM 754 O O . LEU A 1 93 ? -11.365 3.039 -7.482 1.00 98.12 93 LEU A O 1
ATOM 758 N N . PHE A 1 94 ? -10.497 1.950 -5.714 1.00 97.56 94 PHE A N 1
ATOM 759 C CA . PHE A 1 94 ? -9.099 2.187 -6.063 1.00 97.56 94 PHE A CA 1
ATOM 760 C C . PHE A 1 94 ? -8.778 1.635 -7.456 1.00 97.56 94 PHE A C 1
ATOM 762 O O . PHE A 1 94 ? -8.317 2.387 -8.305 1.00 97.56 94 PHE A O 1
ATOM 769 N N . GLY A 1 95 ? -9.099 0.366 -7.729 1.00 96.62 95 GLY A N 1
ATOM 770 C CA . GLY A 1 95 ? -8.892 -0.233 -9.050 1.00 96.62 95 GLY A CA 1
ATOM 771 C C . GLY A 1 95 ? -9.650 0.490 -10.166 1.00 96.62 95 GLY A C 1
ATOM 772 O O . GLY A 1 95 ? -9.067 0.809 -11.197 1.00 96.62 95 GLY A O 1
ATOM 773 N N . VAL A 1 96 ? -10.931 0.809 -9.949 1.00 96.75 96 VAL A N 1
ATOM 774 C CA . VAL A 1 96 ? -11.771 1.525 -10.926 1.00 96.75 96 VAL A CA 1
ATOM 775 C C . VAL A 1 96 ? -11.206 2.905 -11.261 1.00 96.75 96 VAL A C 1
ATOM 777 O O . VAL A 1 96 ? -11.260 3.308 -12.413 1.00 96.75 96 VAL A O 1
ATOM 780 N N . LEU A 1 97 ? -10.638 3.628 -10.295 1.00 95.19 97 LEU A N 1
ATOM 781 C CA . LEU A 1 97 ? -10.026 4.938 -10.553 1.00 95.19 97 LEU A CA 1
ATOM 782 C C . LEU A 1 97 ? -8.660 4.847 -11.250 1.00 95.19 97 LEU A C 1
ATOM 784 O O . LEU A 1 97 ? -8.186 5.842 -11.788 1.00 95.19 97 LEU A O 1
ATOM 788 N N . HIS A 1 98 ? -8.078 3.651 -11.308 1.00 91.56 98 HIS A N 1
ATOM 789 C CA . HIS A 1 98 ? -6.902 3.317 -12.108 1.00 91.56 98 HIS A CA 1
ATOM 790 C C . HIS A 1 98 ? -7.308 2.613 -13.419 1.00 91.56 98 HIS A C 1
ATOM 792 O O . HIS A 1 98 ? -6.594 1.755 -13.941 1.00 91.56 98 HIS A O 1
ATOM 798 N N . SER A 1 99 ? -8.484 2.954 -13.963 1.00 79.00 99 SER A N 1
ATOM 799 C CA . SER A 1 99 ? -8.985 2.402 -15.219 1.00 79.00 99 SER A CA 1
ATOM 800 C C . SER A 1 99 ? -8.309 3.062 -16.422 1.00 79.00 99 SER A C 1
ATOM 802 O O . SER A 1 99 ? -8.587 4.212 -16.757 1.00 79.00 99 SER A O 1
ATOM 804 N N . GLY A 1 100 ? -7.457 2.305 -17.100 1.00 81.88 100 GLY A N 1
ATOM 805 C CA . GLY A 1 100 ? -6.933 2.619 -18.434 1.00 81.88 100 GLY A CA 1
ATOM 806 C C . GLY A 1 100 ? -6.698 1.327 -19.208 1.00 81.88 100 GLY A C 1
ATOM 807 O O . GLY A 1 100 ? -7.152 1.174 -20.337 1.00 81.88 100 GLY A O 1
ATOM 808 N N . ASP A 1 101 ? -6.120 0.344 -18.517 1.00 87.75 101 ASP A N 1
ATOM 809 C CA . ASP A 1 101 ? -6.046 -1.053 -18.928 1.00 87.75 101 ASP A CA 1
ATOM 810 C C . ASP A 1 101 ? -6.873 -1.917 -17.949 1.00 87.75 101 ASP A C 1
ATOM 812 O O . ASP A 1 101 ? -6.677 -1.803 -16.733 1.00 87.75 101 ASP A O 1
ATOM 816 N N . PRO A 1 102 ? -7.785 -2.792 -18.416 1.00 90.75 102 PRO A N 1
ATOM 817 C CA . PRO A 1 102 ? -8.535 -3.705 -17.548 1.00 90.75 102 PRO A CA 1
ATOM 818 C C . PRO A 1 102 ? -7.652 -4.589 -16.653 1.00 90.75 102 PRO A C 1
ATOM 820 O O . PRO A 1 102 ? -8.033 -4.913 -15.528 1.00 90.75 102 PRO A O 1
ATOM 823 N N . ARG A 1 103 ? -6.457 -4.962 -17.123 1.00 92.12 103 ARG A N 1
ATOM 824 C CA . ARG A 1 103 ? -5.462 -5.725 -16.357 1.00 92.12 103 ARG A CA 1
ATOM 825 C C . ARG A 1 103 ? -4.922 -4.889 -15.203 1.00 92.12 103 ARG A C 1
ATOM 827 O O . ARG A 1 103 ? -4.828 -5.388 -14.082 1.00 92.12 103 ARG A O 1
ATOM 834 N N . TYR A 1 104 ? -4.642 -3.610 -15.457 1.00 91.00 104 TYR A N 1
ATOM 835 C CA . TYR A 1 104 ? -4.194 -2.687 -14.420 1.00 91.00 104 TYR A CA 1
ATOM 836 C C . TYR A 1 104 ? -5.289 -2.391 -13.398 1.00 91.00 104 TYR A C 1
ATOM 838 O O . TYR A 1 104 ? -5.003 -2.408 -12.209 1.00 91.00 104 TYR A O 1
ATOM 846 N N . LEU A 1 105 ? -6.546 -2.227 -13.827 1.00 94.38 105 LEU A N 1
ATOM 847 C CA . LEU A 1 105 ? -7.692 -2.076 -12.920 1.00 94.38 105 LEU A CA 1
ATOM 848 C C . LEU A 1 105 ? -7.737 -3.218 -11.898 1.00 94.38 105 LEU A C 1
ATOM 850 O O . LEU A 1 105 ? -7.866 -2.979 -10.694 1.00 94.38 105 LEU A O 1
ATOM 854 N N . ILE A 1 106 ? -7.606 -4.464 -12.367 1.00 95.44 106 ILE A N 1
ATOM 855 C CA . ILE A 1 106 ? -7.614 -5.648 -11.500 1.00 95.44 106 ILE A CA 1
ATOM 856 C C . ILE A 1 106 ? -6.391 -5.640 -10.577 1.00 95.44 106 ILE A C 1
ATOM 858 O O . ILE A 1 106 ? -6.542 -5.843 -9.372 1.00 95.44 106 ILE A O 1
ATOM 862 N N . LEU A 1 107 ? -5.192 -5.383 -11.106 1.00 94.81 107 LEU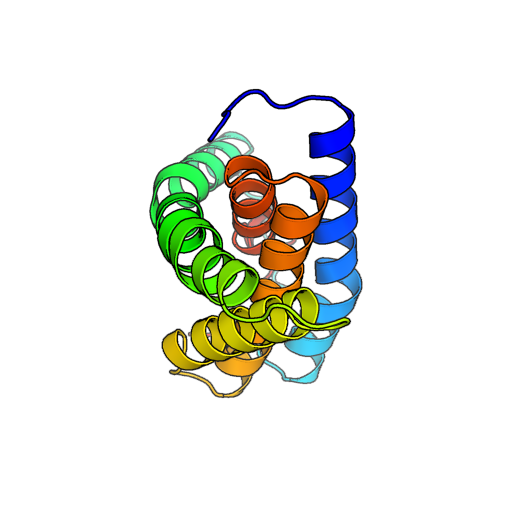 A N 1
ATOM 863 C CA . LEU A 1 107 ? -3.959 -5.356 -10.313 1.00 94.81 107 LEU A CA 1
ATOM 864 C C . LEU A 1 107 ? -3.970 -4.262 -9.245 1.00 94.81 107 LEU A C 1
ATOM 866 O O . LEU A 1 107 ? -3.631 -4.542 -8.098 1.00 94.81 107 LEU A O 1
ATOM 870 N N . ALA A 1 108 ? -4.409 -3.055 -9.591 1.00 95.75 108 ALA A N 1
ATOM 871 C CA . ALA A 1 108 ? -4.577 -1.943 -8.666 1.00 95.75 108 ALA A CA 1
ATOM 872 C C . ALA A 1 108 ? -5.622 -2.282 -7.594 1.00 95.75 108 ALA A C 1
ATOM 874 O O . ALA A 1 108 ? -5.389 -2.050 -6.408 1.00 95.75 108 ALA A O 1
ATOM 875 N N . GLY A 1 109 ? -6.739 -2.913 -7.971 1.00 97.75 109 GLY A N 1
ATOM 876 C CA . GLY A 1 109 ? -7.733 -3.398 -7.014 1.00 97.75 109 GLY A CA 1
ATOM 877 C C . GLY A 1 109 ? -7.167 -4.440 -6.042 1.00 97.75 109 GLY A C 1
ATOM 878 O O . GLY A 1 109 ? -7.374 -4.337 -4.832 1.00 97.75 109 GLY A O 1
ATOM 879 N N . VAL A 1 110 ? -6.395 -5.407 -6.547 1.00 97.94 110 VAL A N 1
ATOM 880 C CA . VAL A 1 110 ? -5.695 -6.407 -5.726 1.00 97.94 110 VAL A CA 1
ATOM 881 C C . VAL A 1 110 ? -4.686 -5.734 -4.799 1.00 97.94 110 VAL A C 1
ATOM 883 O O . VAL A 1 110 ? -4.715 -5.994 -3.599 1.00 97.94 110 VAL A O 1
ATOM 886 N N . ALA A 1 111 ? -3.846 -4.832 -5.309 1.00 97.50 111 ALA A N 1
ATOM 887 C CA . ALA A 1 111 ? -2.901 -4.056 -4.510 1.00 97.50 111 ALA A CA 1
ATOM 888 C C . ALA A 1 111 ? -3.621 -3.290 -3.390 1.00 97.50 111 ALA A C 1
ATOM 890 O O . ALA A 1 111 ? -3.215 -3.328 -2.225 1.00 97.50 111 ALA A O 1
ATOM 891 N N . GLY A 1 112 ? -4.780 -2.713 -3.715 1.00 98.25 112 GLY A N 1
ATOM 892 C CA . GLY A 1 112 ? -5.609 -1.988 -2.773 1.00 98.25 112 GLY A CA 1
ATOM 893 C C . GLY A 1 112 ? -6.069 -2.814 -1.567 1.00 98.25 112 GLY A C 1
ATOM 894 O O . GLY A 1 112 ? -6.120 -2.257 -0.462 1.00 98.25 112 GLY A O 1
ATOM 895 N N . LEU A 1 113 ? -6.306 -4.124 -1.743 1.00 98.69 113 LEU A N 1
ATOM 896 C CA . LEU A 1 113 ? -6.630 -5.052 -0.650 1.00 98.69 113 LEU A CA 1
ATOM 897 C C . LEU A 1 113 ? -5.459 -5.202 0.326 1.00 98.69 113 LEU A C 1
ATOM 899 O O . LEU A 1 113 ? -5.669 -5.273 1.540 1.00 98.69 113 LEU A O 1
ATOM 903 N N . PHE A 1 114 ? -4.223 -5.224 -0.178 1.00 98.56 114 PHE A N 1
ATOM 904 C CA . PHE A 1 114 ? -3.035 -5.338 0.666 1.00 98.56 114 PHE A CA 1
ATOM 905 C C . PHE A 1 114 ? -2.743 -4.029 1.405 1.00 98.56 114 PHE A C 1
ATOM 907 O O . PHE A 1 114 ? -2.466 -4.058 2.606 1.00 98.56 114 PHE A O 1
ATOM 914 N N . TYR A 1 115 ? -2.898 -2.879 0.747 1.00 98.31 115 TYR A N 1
ATOM 915 C CA . TYR A 1 115 ? -2.704 -1.573 1.390 1.00 98.31 115 TYR A CA 1
ATOM 916 C C . TYR A 1 115 ? -3.748 -1.360 2.495 1.00 98.31 115 TYR A C 1
ATOM 918 O O . TYR A 1 115 ? -3.424 -1.073 3.652 1.00 98.31 115 TYR A O 1
ATOM 926 N N . GLY A 1 116 ? -5.021 -1.610 2.169 1.00 98.38 116 GLY A N 1
ATOM 927 C CA . GLY A 1 116 ? -6.127 -1.504 3.115 1.00 98.38 116 GLY A CA 1
ATOM 928 C C . GLY A 1 116 ? -6.073 -2.550 4.232 1.00 98.38 116 GLY A C 1
ATOM 929 O O . GLY A 1 116 ? -6.501 -2.277 5.355 1.00 98.38 116 GLY A O 1
ATOM 930 N N . GLY A 1 117 ? -5.520 -3.735 3.968 1.00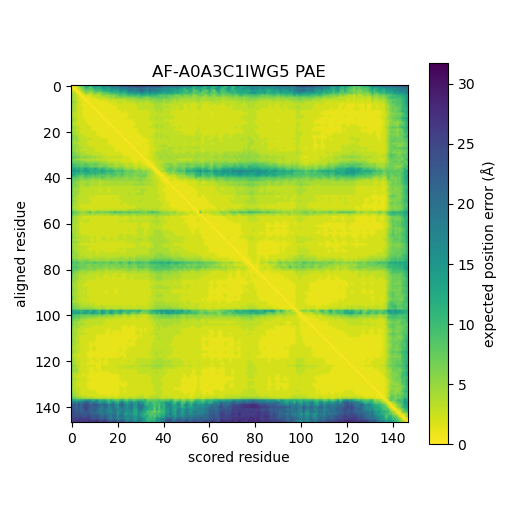 98.31 117 GLY A N 1
ATOM 931 C CA . GLY A 1 117 ? -5.282 -4.762 4.977 1.00 98.31 117 GLY A CA 1
ATOM 932 C C . GLY A 1 117 ? -4.187 -4.365 5.972 1.00 98.31 117 GLY A C 1
ATOM 933 O O . GLY A 1 117 ? -4.380 -4.512 7.184 1.00 98.31 117 GLY A O 1
ATOM 934 N N . ALA A 1 118 ? -3.085 -3.777 5.496 1.00 98.19 118 ALA A N 1
ATOM 935 C CA . ALA A 1 118 ? -2.052 -3.205 6.359 1.00 98.19 118 ALA A CA 1
ATOM 936 C C . ALA A 1 118 ? -2.618 -2.069 7.232 1.00 98.19 118 ALA A C 1
ATOM 938 O O . ALA A 1 118 ? -2.355 -2.019 8.440 1.00 98.19 118 ALA A O 1
ATOM 939 N N . TYR A 1 119 ? -3.474 -1.214 6.661 1.00 97.81 119 TYR A N 1
ATOM 940 C CA . TYR A 1 119 ? -4.214 -0.195 7.410 1.00 97.81 119 TYR A CA 1
ATOM 941 C C . TYR A 1 119 ? -5.120 -0.810 8.489 1.00 97.81 119 TYR A C 1
ATOM 943 O O . TYR A 1 119 ? -5.116 -0.357 9.631 1.00 97.81 119 TYR A O 1
ATOM 951 N N . ILE A 1 120 ? -5.845 -1.890 8.182 1.00 96.75 120 ILE A N 1
ATOM 952 C CA . ILE A 1 120 ? -6.704 -2.591 9.149 1.00 96.75 120 ILE A CA 1
ATOM 953 C C . ILE A 1 120 ? -5.907 -3.118 10.351 1.00 96.75 120 ILE A C 1
ATOM 955 O O . ILE A 1 120 ? -6.359 -3.003 11.494 1.00 96.75 120 ILE A O 1
ATOM 959 N N . HIS A 1 121 ? -4.720 -3.674 10.119 1.00 96.25 121 HIS A N 1
ATOM 960 C CA . HIS A 1 121 ? -3.931 -4.300 11.183 1.00 96.25 121 HIS A CA 1
ATOM 961 C C . HIS A 1 121 ? -3.127 -3.308 12.024 1.00 96.25 121 HIS A C 1
ATOM 963 O O . HIS A 1 121 ? -2.797 -3.616 13.171 1.00 96.25 121 HIS A O 1
ATOM 969 N N . THR A 1 122 ? -2.812 -2.135 11.474 1.00 96.06 122 THR A N 1
ATOM 970 C CA . THR A 1 122 ? -1.998 -1.114 12.156 1.00 96.06 122 THR A CA 1
ATOM 971 C C . THR A 1 122 ? -2.814 0.069 12.668 1.00 96.06 122 THR A C 1
ATOM 973 O O . THR A 1 122 ? -2.406 0.715 13.630 1.00 96.06 122 THR A O 1
ATOM 976 N N . GLY A 1 123 ? -3.949 0.374 12.032 1.00 95.00 123 GLY A N 1
ATOM 977 C CA . GLY A 1 123 ? -4.703 1.613 12.237 1.00 95.00 123 GLY A CA 1
ATOM 978 C C . GLY A 1 123 ? -3.962 2.866 11.753 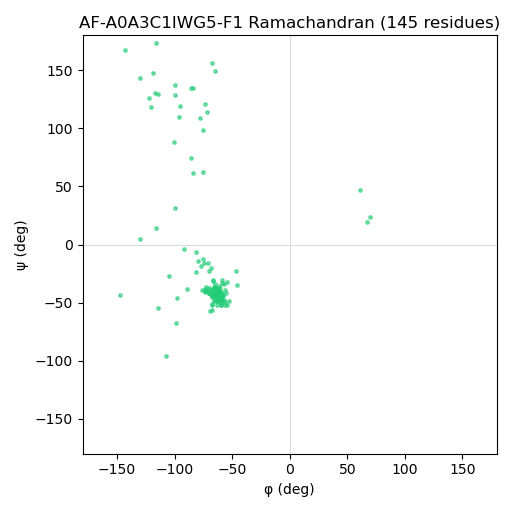1.00 95.00 123 GLY A C 1
ATOM 979 O O . GLY A 1 123 ? -4.256 3.968 12.216 1.00 95.00 123 GLY A O 1
ATOM 980 N N . LYS A 1 124 ? -2.954 2.715 10.882 1.00 95.94 124 LYS A N 1
ATO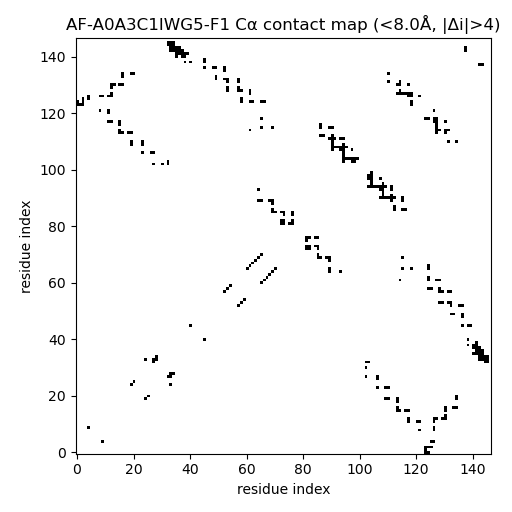M 981 C CA . LYS A 1 124 ? -2.032 3.789 10.487 1.00 95.94 124 LYS A CA 1
ATOM 982 C C . LYS A 1 124 ? -1.903 3.881 8.971 1.00 95.94 124 LYS A C 1
ATOM 984 O O . LYS A 1 124 ? -1.833 2.868 8.283 1.00 95.94 124 LYS A O 1
ATOM 989 N N . ILE A 1 125 ? -1.791 5.111 8.475 1.00 96.81 125 ILE A N 1
ATOM 990 C CA . ILE A 1 125 ? -1.587 5.400 7.049 1.00 96.81 125 ILE A CA 1
ATOM 991 C C . ILE A 1 125 ? -0.161 5.062 6.610 1.00 96.81 125 ILE A C 1
ATOM 993 O O . ILE A 1 125 ? 0.028 4.488 5.546 1.00 96.81 125 ILE A O 1
ATOM 997 N N . VAL A 1 126 ? 0.843 5.353 7.447 1.00 96.62 126 VAL A N 1
ATOM 998 C CA . VAL A 1 126 ? 2.259 5.158 7.087 1.00 96.62 126 VAL A CA 1
ATOM 999 C C . VAL A 1 126 ? 2.572 3.710 6.677 1.00 96.62 126 VAL A C 1
ATOM 1001 O O . VAL A 1 126 ? 3.170 3.534 5.622 1.00 96.62 126 VAL A O 1
ATOM 1004 N N . PRO A 1 127 ? 2.154 2.659 7.413 1.00 97.44 127 PRO A N 1
ATOM 1005 C CA . PRO A 1 127 ? 2.352 1.279 6.970 1.00 97.44 127 PRO A CA 1
ATOM 1006 C C . PRO A 1 127 ? 1.685 0.960 5.630 1.00 97.44 127 PRO A C 1
ATOM 1008 O O . PRO A 1 127 ? 2.301 0.296 4.805 1.00 97.44 127 PRO A O 1
ATOM 1011 N N . ALA A 1 128 ? 0.467 1.449 5.381 1.00 97.69 128 ALA A N 1
ATOM 1012 C CA . ALA A 1 128 ? -0.200 1.251 4.095 1.00 97.69 128 ALA A CA 1
ATOM 1013 C C . ALA A 1 128 ? 0.575 1.933 2.953 1.00 97.69 128 ALA A C 1
ATOM 1015 O O . ALA A 1 128 ? 0.850 1.300 1.938 1.00 97.69 128 ALA A O 1
ATOM 1016 N N . ALA A 1 129 ? 1.034 3.170 3.170 1.00 97.56 129 ALA A N 1
ATOM 1017 C CA . ALA A 1 129 ? 1.817 3.926 2.193 1.00 97.56 129 ALA A CA 1
ATOM 1018 C C . ALA A 1 129 ? 3.197 3.303 1.941 1.00 97.56 129 ALA A C 1
ATOM 1020 O O . ALA A 1 129 ? 3.703 3.368 0.825 1.00 97.56 129 ALA A O 1
ATOM 1021 N N . LEU A 1 130 ? 3.804 2.659 2.944 1.00 97.31 130 LEU A N 1
ATOM 1022 C CA . LEU A 1 130 ? 5.036 1.889 2.762 1.00 97.31 130 LEU A CA 1
ATOM 1023 C C . LEU A 1 130 ? 4.806 0.641 1.905 1.00 97.31 130 LEU A C 1
ATOM 1025 O O . LEU A 1 130 ? 5.607 0.389 1.012 1.00 97.31 130 LEU A O 1
ATOM 1029 N N . VAL A 1 131 ? 3.723 -0.116 2.133 1.00 97.50 131 VAL A N 1
ATOM 1030 C CA . VAL A 1 131 ? 3.378 -1.261 1.267 1.00 97.50 131 VAL A CA 1
ATOM 1031 C C . VAL A 1 131 ? 3.151 -0.778 -0.164 1.00 97.50 131 VAL A C 1
ATOM 1033 O O . VAL A 1 131 ? 3.747 -1.331 -1.080 1.00 97.50 131 VAL A O 1
ATOM 1036 N N . HIS A 1 132 ? 2.370 0.289 -0.340 1.00 97.06 132 HIS A N 1
ATOM 1037 C CA . HIS A 1 132 ? 2.126 0.917 -1.637 1.00 97.06 132 HIS A CA 1
ATOM 1038 C C . HIS A 1 132 ? 3.434 1.335 -2.315 1.00 97.06 132 HIS A C 1
ATOM 1040 O O . HIS A 1 132 ? 3.707 0.935 -3.440 1.00 97.06 132 HIS A O 1
ATOM 1046 N N . THR A 1 133 ? 4.313 2.029 -1.591 1.00 96.44 133 THR A N 1
ATOM 1047 C CA . THR A 1 133 ? 5.621 2.439 -2.113 1.00 96.44 133 THR A CA 1
ATOM 1048 C C . THR A 1 133 ? 6.452 1.252 -2.579 1.00 96.44 133 THR A C 1
ATOM 1050 O O . THR A 1 133 ? 7.059 1.328 -3.639 1.00 96.44 133 THR A O 1
ATOM 1053 N N . LEU A 1 134 ? 6.497 0.162 -1.806 1.00 94.88 134 LEU A N 1
ATOM 1054 C CA . LEU A 1 134 ? 7.261 -1.031 -2.172 1.00 94.88 134 LEU A CA 1
ATOM 1055 C C . LEU A 1 134 ? 6.696 -1.719 -3.420 1.00 94.88 134 LEU A C 1
ATOM 1057 O O . LEU A 1 134 ? 7.471 -2.211 -4.234 1.00 94.88 134 LEU A O 1
ATOM 1061 N N . VAL A 1 135 ? 5.371 -1.735 -3.581 1.00 93.06 135 VAL A N 1
ATOM 1062 C CA . VAL A 1 135 ? 4.707 -2.282 -4.773 1.00 93.06 135 VAL A CA 1
ATOM 1063 C C . VAL A 1 135 ? 4.996 -1.434 -6.013 1.00 93.06 135 VAL A C 1
ATOM 1065 O O . VAL A 1 135 ? 5.365 -1.975 -7.054 1.00 93.06 135 VAL A O 1
ATOM 1068 N N . ASP A 1 136 ? 4.910 -0.112 -5.886 1.00 91.56 136 ASP A N 1
ATOM 1069 C CA . ASP A 1 136 ? 5.144 0.837 -6.981 1.00 91.56 136 ASP A CA 1
ATOM 1070 C C . ASP A 1 136 ? 6.619 0.996 -7.344 1.00 91.56 136 ASP A C 1
ATOM 1072 O O . ASP A 1 136 ? 6.970 1.493 -8.426 1.00 91.56 136 ASP A O 1
ATOM 1076 N N . LEU A 1 137 ? 7.510 0.550 -6.456 1.00 88.06 137 LEU A N 1
ATOM 1077 C CA . LEU A 1 137 ? 8.935 0.482 -6.711 1.00 88.06 137 LEU A CA 1
ATOM 1078 C C . LEU A 1 137 ? 9.270 -0.703 -7.632 1.00 88.06 137 LEU A C 1
ATOM 1080 O O . LEU A 1 137 ? 10.057 -1.591 -7.314 1.00 88.06 137 LEU A O 1
ATOM 1084 N N . ARG A 1 138 ? 8.721 -0.642 -8.845 1.00 72.38 138 ARG A N 1
ATOM 1085 C CA . ARG A 1 138 ? 8.938 -1.521 -10.007 1.00 72.38 138 ARG A CA 1
ATOM 1086 C C . ARG A 1 138 ? 10.409 -1.829 -10.314 1.00 72.38 138 ARG A C 1
ATOM 1088 O O . ARG A 1 138 ? 10.743 -2.848 -10.913 1.00 72.38 138 ARG A O 1
ATOM 1095 N N . HIS A 1 139 ? 11.307 -0.960 -9.856 1.00 55.28 139 HIS A N 1
ATOM 1096 C CA . HIS A 1 139 ? 12.745 -1.063 -10.060 1.00 55.28 139 HIS A CA 1
ATOM 1097 C C . HIS A 1 139 ? 13.454 -2.044 -9.115 1.00 55.28 139 HIS A C 1
ATOM 1099 O O . HIS A 1 139 ? 14.591 -2.400 -9.407 1.00 55.28 139 HIS A O 1
ATOM 1105 N N . LEU A 1 140 ? 12.827 -2.514 -8.023 1.00 52.31 140 LEU A N 1
ATOM 1106 C CA . LEU A 1 140 ? 13.493 -3.465 -7.117 1.00 52.31 140 LEU A CA 1
ATOM 1107 C C . LEU A 1 140 ? 13.665 -4.871 -7.727 1.00 52.31 140 LEU A C 1
ATOM 1109 O O . LEU A 1 140 ? 14.462 -5.649 -7.209 1.00 52.31 140 LEU A O 1
ATOM 1113 N N . TYR A 1 141 ? 12.946 -5.190 -8.812 1.00 49.03 141 TYR A N 1
ATOM 1114 C CA . TYR A 1 141 ? 12.965 -6.516 -9.454 1.00 49.03 141 TYR A CA 1
ATOM 1115 C C . TYR A 1 141 ? 13.191 -6.497 -10.963 1.00 49.03 141 TYR A C 1
ATOM 1117 O O . TYR A 1 141 ? 13.088 -7.546 -11.593 1.00 49.03 141 TYR A O 1
ATOM 1125 N N . GLY A 1 142 ? 13.453 -5.331 -11.558 1.00 51.66 142 GLY A N 1
ATOM 1126 C CA . GLY A 1 142 ? 13.497 -5.242 -13.012 1.00 51.66 142 GLY A CA 1
ATOM 1127 C C . GLY A 1 142 ? 12.149 -5.612 -13.643 1.00 51.66 142 GLY A C 1
ATOM 1128 O O . GLY A 1 142 ? 12.079 -6.446 -14.533 1.00 51.66 142 GLY A O 1
ATOM 1129 N N . ILE A 1 143 ? 11.043 -5.073 -13.128 1.00 54.34 143 ILE A N 1
ATOM 1130 C CA . ILE A 1 143 ? 9.727 -5.271 -13.741 1.00 54.34 143 ILE A CA 1
ATOM 1131 C C . ILE A 1 143 ? 9.441 -4.063 -14.636 1.00 54.34 143 ILE A C 1
ATOM 1133 O O . ILE A 1 143 ? 9.233 -2.950 -14.145 1.00 54.34 143 ILE A O 1
ATOM 1137 N N . GLY A 1 144 ? 9.464 -4.289 -15.948 1.00 53.38 144 GLY A N 1
ATOM 1138 C CA . GLY A 1 144 ? 8.942 -3.368 -16.950 1.00 53.38 144 GLY A CA 1
ATOM 1139 C C . GLY A 1 144 ? 7.437 -3.590 -17.107 1.00 53.38 144 GLY A C 1
ATOM 1140 O O . GLY A 1 144 ? 6.963 -4.725 -17.166 1.00 53.38 144 GLY A O 1
ATOM 1141 N N . VAL A 1 145 ? 6.664 -2.511 -17.145 1.00 47.91 145 VAL A N 1
ATOM 1142 C CA . VAL A 1 145 ? 5.230 -2.545 -17.455 1.00 47.91 145 VAL A CA 1
ATOM 1143 C C . VAL A 1 145 ? 5.050 -1.741 -18.730 1.00 47.91 145 VAL A C 1
ATOM 1145 O O . VAL A 1 145 ? 5.562 -0.624 -18.824 1.00 47.91 145 VAL A O 1
ATOM 1148 N N . ILE A 1 146 ? 4.352 -2.311 -19.708 1.00 42.97 146 ILE A N 1
ATOM 1149 C CA . ILE A 1 146 ? 3.947 -1.572 -20.903 1.00 42.97 146 ILE A CA 1
ATOM 1150 C C . ILE A 1 146 ? 2.817 -0.629 -20.475 1.00 42.97 146 ILE A C 1
ATOM 1152 O O . ILE A 1 146 ? 1.810 -1.092 -19.935 1.00 42.97 146 ILE A O 1
ATOM 1156 N N . GLY A 1 147 ? 3.021 0.675 -20.660 1.00 44.47 147 GLY A N 1
ATOM 1157 C CA . GLY A 1 147 ? 1.933 1.654 -20.701 1.00 44.47 147 GLY A CA 1
ATOM 1158 C C . GLY A 1 147 ? 1.271 1.626 -22.066 1.00 44.47 147 GLY A C 1
ATOM 1159 O O . GLY A 1 147 ? 2.031 1.600 -23.060 1.00 44.47 147 GLY A O 1
#

Mean predicted aligned error: 4.51 Å

Sequence (147 aa):
YTFNLNKRDLKIVVLYYLGFAAVGIPLGYFSGYIHFEFILPSPSFVLMSAIRIFLSPALVEEIIFRGLFQNYLTQKFNFKHGRLLALVSASVLFGVLHSGDPRYLILAGVAGLFYGGAYIHTGKIVPAALVHTLVDLRHLYGIGVIG

Nearest PDB structures (foldseek):
  8wls-assembly1_A  TM=2.695E-01  e=6.077E-01  Homo sapiens
  6v4m-assembly1_A  TM=2.605E-01  e=2.456E+00  Trichuris suis
  2m5b-assembly1_A  TM=2.465E-01  e=3.180E+00  Homo sapiens
  6yld-assembly1_A  TM=3.069E-01  e=9.922E+00  Trichoplax sp. H2

Secondary structure (DSSP, 8-state):
------HHHHHHHHHHHHHHHHHHHHHHHHTTSEEE------HHHHHHHHHHHIIIIIHHHHIIIIIIIIHHHHHH--STTHHHHHHHHHHHHHHHHT-SSHHHHHHHHHHHHHHHHHHHHHS-HHHHHHHHHHHH-GGGTTEEE--

pLDDT: mean 90.57, std 12.44, range [42.97, 98.69]

Solvent-accessible surface area (backbone atoms only — not comparable to full-atom values): 7616 Å² total; per-residue (Å²): 133,68,86,82,80,51,76,68,46,53,51,42,27,52,52,34,37,53,53,37,52,72,48,50,49,58,51,29,40,80,69,69,48,41,43,85,41,97,52,87,71,53,71,66,57,53,51,52,48,44,51,51,38,29,73,42,61,25,41,55,49,32,44,50,42,46,64,45,50,21,42,50,38,34,69,69,33,85,52,102,57,19,57,58,50,15,35,50,53,38,7,48,51,48,4,60,76,49,63,85,45,76,68,48,16,52,47,42,18,55,50,29,45,35,27,42,46,33,23,68,78,62,71,24,55,62,44,15,13,50,28,43,22,59,66,70,44,38,64,83,74,12,47,44,62,82,129

Foldseek 3Di:
DDPDDDPVLVVLLVVLLVVLCVPLVVLCVVVVQKDAADDDDDPVVLVVLLVCQLVPVLLVLLCPLQVPQLVVQLVVQPDPCSNVVSQLVSLLVQLVVVPDDPSSSVSSSSLSSSLNVSCVVPVDSNSSSSSVSSVVSCVVGRIDGDD

Radius of gyration: 15.17 Å; Cα contacts (8 Å, |Δi|>4): 196; chains: 1; bounding box: 44×26×37 Å